Protein AF-A0A3C0Q853-F1 (afdb_monomer_lite)

pLDDT: mean 71.35, std 16.84, range [33.97, 94.81]

Structure (mmCIF, N/CA/C/O backbone):
data_AF-A0A3C0Q853-F1
#
_entry.id   AF-A0A3C0Q853-F1
#
loop_
_atom_site.group_PDB
_atom_site.id
_atom_site.type_symbol
_atom_site.label_atom_id
_atom_site.label_alt_id
_atom_site.label_comp_id
_atom_site.label_asym_id
_atom_site.label_entity_id
_atom_site.label_seq_id
_atom_site.pdbx_PDB_ins_code
_atom_site.Cartn_x
_atom_site.Cartn_y
_atom_site.Cartn_z
_atom_site.occupancy
_atom_site.B_iso_or_equiv
_atom_site.auth_seq_id
_atom_site.auth_comp_id
_atom_site.auth_asym_id
_atom_site.auth_atom_id
_atom_site.pdbx_PDB_model_num
ATOM 1 N N . MET A 1 1 ? 26.475 40.710 -36.637 1.00 63.34 1 MET A N 1
ATOM 2 C CA . MET A 1 1 ? 25.002 40.549 -36.582 1.00 63.34 1 MET A CA 1
ATOM 3 C C . MET A 1 1 ? 24.581 39.091 -36.397 1.00 63.34 1 MET A C 1
ATOM 5 O O . MET A 1 1 ? 23.813 38.829 -35.485 1.00 63.34 1 MET A O 1
ATOM 9 N N . ASN A 1 2 ? 25.146 38.127 -37.132 1.00 76.19 2 ASN A N 1
ATOM 10 C CA . ASN A 1 2 ? 24.747 36.710 -37.023 1.00 76.19 2 ASN A CA 1
ATOM 11 C C . ASN A 1 2 ? 25.022 36.077 -35.643 1.00 76.19 2 ASN A C 1
ATOM 13 O O . ASN A 1 2 ? 24.197 35.318 -35.150 1.00 76.19 2 ASN A O 1
ATOM 17 N N . ALA A 1 3 ? 26.121 36.442 -34.973 1.00 81.69 3 ALA A N 1
ATOM 18 C CA . ALA A 1 3 ? 26.445 35.916 -33.640 1.00 81.69 3 ALA A CA 1
ATOM 19 C C . ALA A 1 3 ? 25.424 36.320 -32.553 1.00 81.69 3 ALA A C 1
ATOM 21 O O . ALA A 1 3 ? 25.145 35.536 -31.651 1.00 81.69 3 ALA A O 1
ATOM 22 N N . LEU A 1 4 ? 24.824 37.512 -32.669 1.00 88.69 4 LEU A N 1
ATOM 23 C CA . LEU A 1 4 ? 23.780 37.975 -31.746 1.00 88.69 4 LEU A CA 1
ATOM 24 C C . LEU A 1 4 ? 22.466 37.217 -31.962 1.00 88.69 4 LEU A C 1
ATOM 26 O O . LEU A 1 4 ? 21.804 36.853 -30.996 1.00 88.69 4 LEU A O 1
ATOM 30 N N . ILE A 1 5 ? 22.124 36.918 -33.218 1.00 91.31 5 ILE A N 1
ATOM 31 C CA . ILE A 1 5 ? 20.931 36.131 -33.558 1.00 91.31 5 ILE A CA 1
ATOM 32 C C . ILE A 1 5 ? 21.074 34.700 -33.024 1.00 91.31 5 ILE A C 1
ATOM 34 O O . ILE A 1 5 ? 20.148 34.178 -32.409 1.00 91.31 5 ILE A O 1
ATOM 38 N N . VAL A 1 6 ? 22.252 34.088 -33.178 1.00 92.44 6 VAL A N 1
ATOM 39 C CA . VAL A 1 6 ? 22.523 32.737 -32.662 1.00 92.44 6 VAL A CA 1
ATOM 40 C C . VAL A 1 6 ? 22.438 32.695 -31.131 1.00 92.44 6 VAL A C 1
ATOM 42 O O . VAL A 1 6 ? 21.819 31.785 -30.585 1.00 92.44 6 VAL A O 1
ATOM 45 N N . LEU A 1 7 ? 22.974 33.701 -30.431 1.00 93.44 7 LEU A N 1
ATOM 46 C CA . LEU A 1 7 ? 22.864 33.799 -28.969 1.00 93.44 7 LEU A CA 1
ATOM 47 C C . LEU A 1 7 ? 21.412 33.930 -28.490 1.00 93.44 7 LEU A C 1
ATOM 49 O O . LEU A 1 7 ? 21.028 33.272 -27.523 1.00 93.44 7 LEU A O 1
ATOM 53 N N . LEU A 1 8 ? 20.591 34.729 -29.179 1.00 94.12 8 LEU A N 1
ATOM 54 C CA . LEU A 1 8 ? 19.173 34.880 -28.844 1.00 94.12 8 LEU A CA 1
ATOM 55 C C . LEU A 1 8 ? 18.393 33.576 -29.050 1.00 94.12 8 LEU A C 1
ATOM 57 O O . LEU A 1 8 ? 17.595 33.204 -28.191 1.00 94.12 8 LEU A O 1
ATOM 61 N N . VAL A 1 9 ? 18.663 32.843 -30.133 1.00 94.00 9 VAL A N 1
ATOM 62 C CA . VAL A 1 9 ? 18.030 31.538 -30.388 1.00 94.00 9 VAL A CA 1
ATOM 63 C C . VAL A 1 9 ? 18.407 30.524 -29.306 1.00 94.00 9 VAL A C 1
ATOM 65 O O . VAL A 1 9 ? 17.534 29.828 -28.787 1.00 94.00 9 VAL A O 1
ATOM 68 N N . ILE A 1 10 ? 19.680 30.474 -28.902 1.00 94.31 10 ILE A N 1
ATOM 69 C CA . ILE A 1 10 ? 20.140 29.576 -27.832 1.00 94.31 10 ILE A CA 1
ATOM 70 C C . ILE A 1 10 ? 19.455 29.917 -26.502 1.00 94.31 10 ILE A C 1
ATOM 72 O O . ILE A 1 10 ? 18.988 29.012 -25.812 1.00 94.31 10 ILE A O 1
ATOM 76 N N . LEU A 1 11 ? 19.330 31.201 -26.155 1.00 94.81 11 LEU A N 1
ATOM 77 C CA . LEU A 1 11 ? 18.659 31.621 -24.920 1.00 94.81 11 LEU A CA 1
ATOM 78 C C . LEU A 1 11 ? 17.176 31.231 -24.894 1.00 94.81 11 LEU A C 1
ATOM 80 O O . LEU A 1 11 ? 16.696 30.752 -23.866 1.00 94.81 11 LEU A O 1
ATOM 84 N N . VAL A 1 12 ? 16.465 31.368 -26.016 1.00 94.50 12 VAL A N 1
ATOM 85 C CA . VAL A 1 12 ? 15.056 30.949 -26.126 1.00 94.50 12 VAL A CA 1
ATOM 86 C C . VAL A 1 12 ? 14.919 29.433 -25.976 1.00 94.50 12 VAL A C 1
ATOM 88 O O . VAL A 1 12 ? 14.039 28.967 -25.250 1.00 94.50 12 VAL A O 1
ATOM 91 N N . LEU A 1 13 ? 15.812 28.654 -26.594 1.00 93.56 13 LEU A N 1
ATOM 92 C CA . LEU A 1 13 ? 15.807 27.194 -26.469 1.00 93.56 13 LEU A CA 1
ATOM 93 C C . LEU A 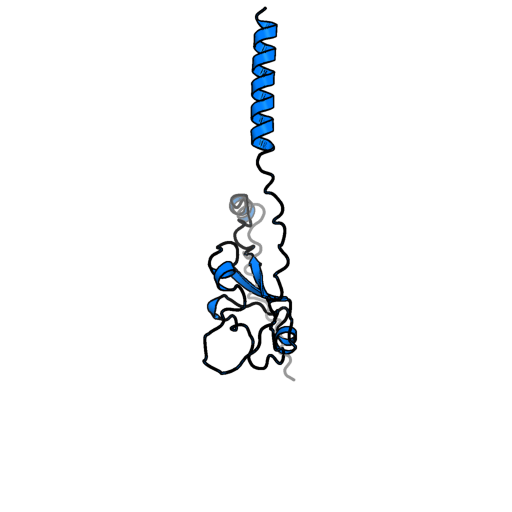1 13 ? 16.092 26.742 -25.032 1.00 93.56 13 LEU A C 1
ATOM 95 O O . LEU A 1 13 ? 15.379 25.888 -24.504 1.00 93.56 13 LEU A O 1
ATOM 99 N N . VAL A 1 14 ? 17.080 27.344 -24.366 1.00 93.56 14 VAL A N 1
ATOM 100 C CA . VAL A 1 14 ? 17.416 27.025 -22.970 1.00 93.56 14 VAL A CA 1
ATOM 101 C C . VAL A 1 14 ? 16.270 27.405 -22.029 1.00 93.56 14 VAL A C 1
ATOM 103 O O . VAL A 1 14 ? 15.912 26.610 -21.159 1.00 93.56 14 VAL A O 1
ATOM 106 N N . ALA A 1 15 ? 15.642 28.567 -22.224 1.00 90.44 15 ALA A N 1
ATOM 107 C CA . ALA A 1 15 ? 14.479 28.983 -21.442 1.00 90.44 15 ALA A CA 1
ATOM 108 C C . ALA A 1 15 ? 13.281 28.037 -21.639 1.00 90.44 15 ALA A C 1
ATOM 110 O O . ALA A 1 15 ? 12.639 27.653 -20.661 1.00 90.44 15 ALA A O 1
ATOM 111 N N . GLY A 1 16 ? 13.018 27.602 -22.877 1.00 89.44 16 GLY A N 1
ATOM 112 C CA . GLY A 1 16 ? 11.964 26.635 -23.192 1.00 89.44 16 GLY A CA 1
ATOM 113 C C . GLY A 1 16 ? 12.195 25.275 -22.530 1.00 89.44 16 GLY A C 1
ATOM 114 O O . GLY A 1 16 ? 11.300 24.744 -21.871 1.00 89.44 16 GLY A O 1
ATOM 115 N N . VAL A 1 17 ? 13.418 24.739 -22.619 1.00 89.12 17 VAL A N 1
ATOM 116 C CA . VAL A 1 17 ? 13.799 23.479 -21.955 1.00 89.12 17 VAL A CA 1
ATOM 117 C C . VAL A 1 17 ? 13.660 23.601 -20.437 1.00 89.12 17 VAL A C 1
ATOM 119 O O . VAL A 1 17 ? 13.108 22.714 -19.786 1.00 89.12 17 VAL A O 1
ATOM 122 N N . PHE A 1 18 ? 14.097 24.719 -19.860 1.00 86.94 18 PHE A N 1
ATOM 123 C CA . PHE A 1 18 ? 13.995 24.955 -18.424 1.00 86.94 18 PHE A CA 1
ATOM 124 C C . PHE A 1 18 ? 12.539 25.061 -17.944 1.00 86.94 18 PHE A C 1
ATOM 126 O O . PHE A 1 18 ? 12.208 24.564 -16.865 1.00 86.94 18 PHE A O 1
ATOM 133 N N . TRP A 1 19 ? 11.650 25.640 -18.755 1.00 84.25 19 TRP A N 1
ATOM 134 C CA . TRP A 1 19 ? 10.220 25.725 -18.456 1.00 84.25 19 TRP A CA 1
ATOM 135 C C . TRP A 1 19 ? 9.541 24.347 -18.493 1.00 84.25 19 TRP A C 1
ATOM 137 O O . TRP A 1 19 ? 8.802 23.998 -17.571 1.00 84.25 19 TRP A O 1
ATOM 147 N N . VAL A 1 20 ? 9.879 23.506 -19.478 1.00 81.69 20 VAL A N 1
ATOM 148 C CA . VAL A 1 20 ? 9.386 22.117 -19.574 1.00 81.69 20 VAL A CA 1
ATOM 149 C C . VAL A 1 20 ? 9.877 21.257 -18.405 1.00 81.69 20 VAL A C 1
ATOM 151 O O . VAL A 1 20 ? 9.120 20.448 -17.866 1.00 81.69 20 VAL A O 1
ATOM 154 N N . LEU A 1 21 ? 11.124 21.451 -17.964 1.00 77.94 21 LEU A N 1
ATOM 155 C CA . LEU A 1 21 ? 11.680 20.728 -16.817 1.00 77.94 21 LEU A CA 1
ATOM 156 C C . LEU A 1 21 ? 11.094 21.201 -15.477 1.00 77.94 21 LEU A C 1
ATOM 158 O O . LEU A 1 21 ? 10.943 20.391 -14.561 1.00 77.94 21 LEU A O 1
ATOM 162 N N . ARG A 1 22 ? 10.715 22.480 -15.350 1.00 71.38 22 ARG A N 1
ATOM 163 C CA . ARG A 1 22 ? 10.077 23.021 -14.136 1.00 71.38 22 ARG A CA 1
ATOM 164 C C . ARG A 1 22 ? 8.571 22.759 -14.044 1.00 71.38 22 ARG A C 1
ATOM 166 O O . ARG A 1 22 ? 8.048 22.725 -12.933 1.00 71.38 22 ARG A O 1
ATOM 173 N N . GLY A 1 23 ? 7.883 22.503 -15.158 1.00 51.62 23 GLY A N 1
ATOM 174 C CA . GLY A 1 23 ? 6.428 22.289 -15.223 1.00 51.62 23 GLY A CA 1
ATOM 175 C C . GLY A 1 23 ? 5.877 21.023 -14.543 1.00 51.62 23 GLY A C 1
ATOM 176 O O . GLY A 1 23 ? 4.692 20.738 -14.675 1.00 51.62 23 GLY A O 1
ATOM 177 N N . LYS A 1 24 ? 6.693 20.254 -13.808 1.00 53.34 24 LYS A N 1
ATOM 178 C CA . LYS A 1 24 ? 6.274 19.024 -13.103 1.00 53.34 24 LYS A CA 1
ATOM 179 C C . LYS A 1 24 ? 6.157 19.177 -11.583 1.00 53.34 24 LYS A C 1
ATOM 181 O O . LYS A 1 24 ? 6.218 18.187 -10.859 1.00 53.34 24 LYS A O 1
ATOM 186 N N . GLN A 1 25 ? 5.983 20.395 -11.077 1.00 54.44 25 GLN A N 1
ATOM 187 C CA . GLN A 1 25 ? 5.613 20.600 -9.676 1.00 54.44 25 GLN A CA 1
ATOM 188 C C . GLN A 1 25 ? 4.093 20.478 -9.540 1.00 54.44 25 GLN A C 1
ATOM 190 O O . GLN A 1 25 ? 3.354 21.446 -9.699 1.00 54.44 25 GLN A O 1
ATOM 195 N N . THR A 1 26 ? 3.615 19.260 -9.283 1.00 53.88 26 THR A N 1
ATOM 196 C CA . THR A 1 26 ? 2.230 19.034 -8.857 1.00 53.88 26 THR A CA 1
ATOM 197 C C . THR A 1 26 ? 1.980 19.804 -7.557 1.00 53.88 26 THR A C 1
ATOM 199 O O . THR A 1 26 ? 2.761 19.637 -6.614 1.00 53.88 26 THR A O 1
ATOM 202 N N . PRO A 1 27 ? 0.928 20.635 -7.468 1.00 54.50 27 PRO A N 1
ATOM 203 C CA . PRO A 1 27 ? 0.627 21.364 -6.244 1.00 54.50 27 PRO A CA 1
ATOM 204 C C . PRO A 1 27 ? 0.352 20.378 -5.096 1.00 54.50 27 PRO A C 1
ATOM 206 O O . PRO A 1 27 ? -0.315 19.362 -5.318 1.00 54.50 27 PRO A O 1
ATOM 209 N N . PRO A 1 28 ? 0.819 20.647 -3.864 1.00 49.47 28 PRO A N 1
ATOM 210 C CA . PRO A 1 28 ? 0.414 19.856 -2.713 1.00 49.47 28 PRO A CA 1
ATOM 211 C C . PRO A 1 28 ? -1.100 19.999 -2.536 1.00 49.47 28 PRO A C 1
ATOM 213 O O . PRO A 1 28 ? -1.625 21.105 -2.387 1.00 49.47 28 PRO A O 1
ATOM 216 N N . HIS A 1 29 ? -1.814 18.873 -2.583 1.00 49.78 29 HIS A N 1
ATOM 217 C CA . HIS A 1 29 ? -3.244 18.818 -2.312 1.00 49.78 29 HIS A CA 1
ATOM 218 C C . HIS A 1 29 ? -3.519 19.389 -0.915 1.00 49.78 29 HIS A C 1
ATOM 220 O O . HIS A 1 29 ? -3.236 18.773 0.110 1.00 49.78 29 HIS A O 1
ATOM 226 N N . ARG A 1 30 ? -4.079 20.601 -0.883 1.00 47.91 30 ARG A N 1
ATOM 227 C CA . ARG A 1 30 ? -4.567 21.268 0.323 1.00 47.91 30 ARG A CA 1
ATOM 228 C C . ARG A 1 30 ? -5.748 20.459 0.858 1.00 47.91 30 ARG A C 1
ATOM 230 O O . ARG A 1 30 ? -6.852 20.541 0.319 1.00 47.91 30 ARG A O 1
ATOM 237 N N . HIS A 1 31 ? -5.510 19.653 1.891 1.00 43.47 31 HIS A N 1
ATOM 238 C CA . HIS A 1 31 ? -6.561 18.954 2.623 1.00 43.47 31 HIS A CA 1
ATOM 239 C C . HIS A 1 31 ? -7.576 19.984 3.138 1.00 43.47 31 HIS A C 1
ATOM 241 O O . HIS A 1 31 ? -7.260 20.821 3.982 1.00 43.47 31 HIS A O 1
ATOM 247 N N . LYS A 1 32 ? -8.797 19.957 2.592 1.00 42.00 32 LYS A N 1
ATOM 248 C CA . LYS A 1 32 ? -9.928 20.698 3.154 1.00 42.00 32 LYS A CA 1
ATOM 249 C C . LYS A 1 32 ? -10.330 19.996 4.457 1.00 42.00 32 LYS A C 1
ATOM 251 O O . LYS A 1 32 ? -10.599 18.795 4.398 1.00 42.00 32 LYS A O 1
ATOM 256 N N . PRO A 1 33 ? -10.395 20.681 5.611 1.00 46.28 33 PRO A N 1
ATOM 257 C CA . PRO A 1 33 ? -10.991 20.084 6.795 1.00 46.28 33 PRO A CA 1
ATOM 258 C C . PRO A 1 33 ? -12.476 19.831 6.513 1.00 46.28 33 PRO A C 1
ATOM 260 O O . PRO A 1 33 ? -13.215 20.739 6.122 1.00 46.28 33 PRO A O 1
ATOM 263 N N . ALA A 1 34 ? -12.889 18.572 6.654 1.00 49.16 34 ALA A N 1
ATOM 264 C CA . ALA A 1 34 ? -14.276 18.166 6.519 1.00 49.16 34 ALA A CA 1
ATOM 265 C C . ALA A 1 34 ? -15.112 18.878 7.590 1.00 49.16 34 ALA A C 1
ATOM 267 O O . ALA A 1 34 ? -14.878 18.757 8.793 1.00 49.16 34 ALA A O 1
ATOM 268 N N . ARG A 1 35 ? -16.073 19.664 7.111 1.00 42.66 35 ARG A N 1
ATOM 269 C CA . ARG A 1 35 ? -17.089 20.365 7.888 1.00 42.66 35 ARG A CA 1
ATOM 270 C C . ARG A 1 35 ? -17.884 19.340 8.703 1.00 42.66 35 ARG A C 1
ATOM 272 O O . ARG A 1 35 ? -18.560 18.496 8.124 1.00 42.66 35 ARG A O 1
ATOM 279 N N . ARG A 1 36 ? -17.806 19.426 10.035 1.00 45.62 36 ARG A N 1
ATOM 280 C CA . ARG A 1 36 ? -18.707 18.726 10.963 1.00 45.62 36 ARG A CA 1
ATOM 281 C C . ARG A 1 36 ? -20.138 19.198 10.701 1.00 45.62 36 ARG A C 1
ATOM 283 O O . ARG A 1 36 ? -20.482 20.327 11.035 1.00 45.62 36 ARG A O 1
ATOM 290 N N . THR A 1 37 ? 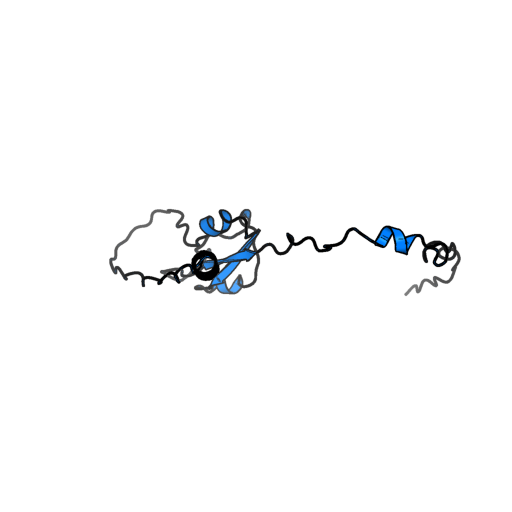-20.962 18.339 10.120 1.00 44.59 37 THR A N 1
ATOM 291 C CA . THR A 1 37 ? -22.419 18.433 10.221 1.00 44.59 37 THR A CA 1
ATOM 292 C C . THR A 1 37 ? -22.858 17.537 11.366 1.00 44.59 37 THR A C 1
ATOM 294 O O . THR A 1 37 ? -22.923 16.319 11.236 1.00 44.59 37 THR A O 1
ATOM 297 N N . THR A 1 38 ? -23.097 18.159 12.515 1.00 48.09 38 THR A N 1
ATOM 298 C CA . THR A 1 38 ? -23.904 17.601 13.598 1.00 48.09 38 THR A CA 1
ATOM 299 C C . THR A 1 38 ? -25.361 17.598 13.148 1.00 48.09 38 THR A C 1
ATOM 301 O O . THR A 1 38 ? -25.904 18.658 12.839 1.00 48.09 38 THR A O 1
ATOM 304 N N . GLY A 1 39 ? -25.978 16.424 13.105 1.00 36.28 39 GLY A N 1
ATOM 305 C CA . GLY A 1 39 ? -27.396 16.257 12.809 1.00 36.28 39 GLY A CA 1
ATOM 306 C C . GLY A 1 39 ? -27.802 14.815 13.067 1.00 36.28 39 GLY A C 1
ATOM 307 O O . GLY A 1 39 ? -27.511 13.941 12.258 1.00 36.28 39 GLY A O 1
ATOM 308 N N . ALA A 1 40 ? -28.389 14.586 14.237 1.00 43.81 40 ALA A N 1
ATOM 309 C CA . ALA A 1 40 ? -29.027 13.342 14.641 1.00 43.81 40 ALA A CA 1
ATOM 310 C C . ALA A 1 40 ? -30.194 12.983 13.705 1.00 43.81 40 ALA A C 1
ATOM 312 O O . ALA A 1 40 ? -30.869 13.889 13.230 1.00 43.81 40 ALA A O 1
ATOM 313 N N . THR A 1 41 ? -30.416 11.694 13.436 1.00 40.31 41 THR A N 1
ATOM 314 C CA . THR A 1 41 ? -31.443 10.842 14.079 1.00 40.31 41 THR A CA 1
ATOM 315 C C . THR A 1 41 ? -31.551 9.514 13.321 1.00 40.31 41 THR A C 1
ATOM 317 O O . THR A 1 41 ? -31.758 9.510 12.114 1.00 40.31 41 THR A O 1
ATOM 320 N N . ASP A 1 42 ? -31.393 8.428 14.075 1.00 42.56 42 ASP A N 1
ATOM 321 C CA . ASP A 1 42 ? -32.153 7.173 14.074 1.00 42.56 42 ASP A CA 1
ATOM 322 C C . ASP A 1 42 ? -32.370 6.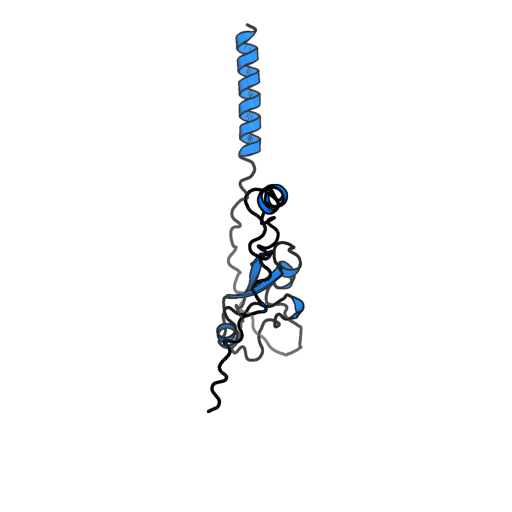296 12.825 1.00 42.56 42 ASP A C 1
ATOM 324 O O . ASP A 1 42 ? -32.715 6.712 11.724 1.00 42.56 42 ASP A O 1
ATOM 328 N N . THR A 1 43 ? -32.353 4.995 13.147 1.00 38.41 43 THR A N 1
ATOM 329 C CA . THR A 1 43 ? -32.882 3.816 12.437 1.00 38.41 43 THR A CA 1
ATOM 330 C C . THR A 1 43 ? -32.043 3.182 11.322 1.00 38.41 43 THR A C 1
ATOM 332 O O . THR A 1 43 ? -32.095 3.528 10.149 1.00 38.41 43 THR A O 1
ATOM 335 N N . ALA A 1 44 ? -31.308 2.156 11.763 1.00 49.09 44 ALA A N 1
ATOM 336 C CA . ALA A 1 44 ? -30.975 0.906 11.089 1.00 49.09 44 ALA A CA 1
ATOM 337 C C . ALA A 1 44 ? -31.597 0.664 9.699 1.00 49.09 44 ALA A C 1
ATOM 339 O O . ALA A 1 44 ? -32.778 0.351 9.572 1.00 49.09 44 ALA A O 1
ATOM 340 N N . ALA A 1 45 ? -30.733 0.626 8.689 1.00 33.97 45 ALA A N 1
ATOM 341 C CA . ALA A 1 45 ? -30.810 -0.337 7.599 1.00 33.97 45 ALA A CA 1
ATOM 342 C C . ALA A 1 45 ? -29.393 -0.546 7.058 1.00 33.97 45 ALA A C 1
ATOM 344 O O . ALA A 1 45 ? -28.690 0.407 6.724 1.00 33.97 45 ALA A O 1
ATOM 345 N N . ALA A 1 46 ? -28.967 -1.806 7.040 1.00 43.59 46 ALA A N 1
ATOM 346 C CA . ALA A 1 46 ? -27.677 -2.256 6.555 1.00 43.59 46 ALA A CA 1
ATOM 347 C C . ALA A 1 46 ? -27.408 -1.737 5.133 1.00 43.59 46 ALA A C 1
ATOM 349 O O . ALA A 1 46 ? -28.015 -2.183 4.163 1.00 43.59 46 ALA A O 1
ATOM 350 N N . ALA A 1 47 ? -26.462 -0.812 5.017 1.00 40.62 47 ALA A N 1
ATOM 351 C CA . ALA A 1 47 ? -25.771 -0.507 3.777 1.00 40.62 47 ALA A CA 1
ATOM 352 C C . ALA A 1 47 ? -24.280 -0.769 4.029 1.00 40.62 47 ALA A C 1
ATOM 354 O O . ALA A 1 47 ? -23.773 -0.311 5.059 1.00 40.62 47 ALA A O 1
ATOM 355 N N . PRO A 1 48 ? -23.568 -1.504 3.151 1.00 43.34 48 PRO A N 1
ATOM 356 C CA . PRO A 1 48 ? -22.150 -1.779 3.329 1.00 43.34 48 PRO A CA 1
ATOM 357 C C . PRO A 1 48 ? -21.397 -0.472 3.113 1.00 43.34 48 PRO A C 1
ATOM 359 O O . PRO A 1 48 ? -21.063 -0.078 1.993 1.00 43.34 48 PRO A O 1
ATOM 362 N N . ALA A 1 49 ? -21.200 0.265 4.196 1.00 48.22 49 ALA A N 1
ATOM 363 C CA . ALA A 1 49 ? -20.438 1.485 4.159 1.00 48.22 49 ALA A CA 1
ATOM 364 C C . ALA A 1 49 ? -18.994 1.078 3.872 1.00 48.22 49 ALA A C 1
ATOM 366 O O . ALA A 1 49 ? -18.293 0.611 4.763 1.00 48.22 49 ALA A O 1
ATOM 367 N N . LYS A 1 50 ? -18.567 1.234 2.612 1.00 52.97 50 LYS A N 1
ATOM 368 C CA . LYS A 1 50 ? -17.182 1.087 2.142 1.00 52.97 50 LYS A CA 1
ATOM 369 C C . LYS A 1 50 ? -16.278 2.162 2.769 1.00 52.97 50 LYS A C 1
ATOM 371 O O . LYS A 1 50 ? -15.652 2.979 2.090 1.00 52.97 50 LYS A O 1
ATOM 376 N N . LEU A 1 51 ? -16.243 2.213 4.093 1.00 55.03 51 LEU A N 1
ATOM 377 C CA . LEU A 1 51 ? -15.510 3.168 4.906 1.00 55.03 51 LEU A CA 1
ATOM 378 C C . LEU A 1 51 ? -14.113 2.607 5.141 1.00 55.03 51 LEU A C 1
ATOM 380 O O . LEU A 1 51 ? -13.779 2.129 6.213 1.00 55.03 51 LEU A O 1
ATOM 384 N N . GLY A 1 52 ? -13.295 2.641 4.095 1.00 61.94 52 GLY A N 1
ATOM 385 C CA . GLY A 1 52 ? -11.911 2.171 4.185 1.00 61.94 52 GLY A CA 1
ATOM 386 C C . GLY A 1 52 ? -11.034 2.535 2.997 1.00 61.94 52 GLY A C 1
ATOM 387 O O . GLY A 1 52 ? -9.821 2.364 3.064 1.00 61.94 52 GLY A O 1
ATOM 388 N N . GLY A 1 53 ? -11.623 3.053 1.912 1.00 72.06 53 GLY A N 1
ATOM 389 C CA . GLY A 1 53 ? -10.872 3.465 0.726 1.00 72.06 53 GLY A CA 1
ATOM 390 C C . GLY A 1 53 ? -10.199 2.311 -0.022 1.00 72.06 53 GLY A C 1
ATOM 391 O O . GLY A 1 53 ? -9.339 2.582 -0.856 1.00 72.06 53 GLY A O 1
ATOM 392 N N . LEU A 1 54 ? -10.591 1.061 0.254 1.00 82.31 54 LEU A N 1
ATOM 393 C CA . LEU A 1 54 ? -10.002 -0.139 -0.340 1.00 82.31 54 LEU A CA 1
ATOM 394 C C . LEU A 1 54 ? -10.134 -0.130 -1.870 1.00 82.31 54 LEU A C 1
ATOM 396 O O . LEU A 1 54 ? -9.127 -0.286 -2.552 1.00 82.31 54 LEU A O 1
ATOM 400 N N . ASP A 1 55 ? -11.305 0.256 -2.390 1.00 83.88 55 ASP A N 1
ATOM 401 C CA . ASP A 1 55 ? -11.552 0.451 -3.828 1.00 83.88 55 ASP A CA 1
ATOM 402 C C . ASP A 1 55 ? -10.498 1.357 -4.506 1.00 83.88 55 ASP A C 1
ATOM 404 O O . ASP A 1 55 ? -10.114 1.146 -5.653 1.00 83.88 55 ASP A O 1
ATOM 408 N N . LYS A 1 56 ? -10.012 2.407 -3.825 1.00 85.00 56 LYS A N 1
ATOM 409 C CA . LYS A 1 56 ? -9.015 3.325 -4.412 1.00 85.00 56 LYS A CA 1
ATOM 410 C C . LYS A 1 56 ? -7.631 2.690 -4.505 1.00 85.00 56 LYS A C 1
ATOM 412 O O . LYS A 1 56 ? -6.848 3.072 -5.371 1.00 85.00 56 LYS A O 1
ATOM 417 N N . LEU A 1 57 ? -7.319 1.794 -3.574 1.00 87.19 57 LEU A N 1
ATOM 418 C CA . LEU A 1 57 ? -6.043 1.090 -3.522 1.00 87.19 57 LEU A CA 1
ATOM 419 C C . LEU A 1 57 ? -6.032 -0.072 -4.515 1.00 87.19 57 LEU A C 1
ATOM 421 O O . LEU A 1 57 ? -5.031 -0.246 -5.199 1.00 87.19 57 LEU A O 1
ATOM 425 N N . GLU A 1 58 ? -7.151 -0.786 -4.639 1.00 87.62 58 GLU A N 1
ATOM 426 C CA . GLU A 1 58 ? -7.335 -1.896 -5.580 1.00 87.62 58 GLU A CA 1
ATOM 427 C C . GLU A 1 58 ? -7.215 -1.437 -7.039 1.00 87.62 58 GLU A C 1
ATOM 429 O O . GLU A 1 58 ? -6.506 -2.041 -7.838 1.00 87.62 58 GLU A O 1
ATOM 4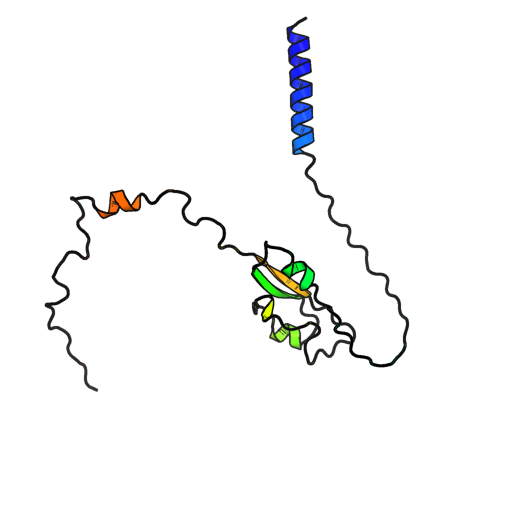34 N N . ASN A 1 59 ? -7.813 -0.290 -7.376 1.00 86.94 59 ASN A N 1
ATOM 435 C CA . ASN A 1 59 ? -7.728 0.281 -8.724 1.00 86.94 59 ASN A CA 1
ATOM 436 C C . ASN A 1 59 ? -6.324 0.795 -9.104 1.00 86.94 59 ASN A C 1
ATOM 438 O O . ASN A 1 59 ? -6.121 1.271 -10.223 1.00 86.94 59 ASN A O 1
ATOM 442 N N . ASN A 1 60 ? -5.348 0.756 -8.194 1.00 87.94 60 ASN A N 1
ATOM 443 C CA . ASN A 1 60 ? -3.999 1.244 -8.442 1.00 87.94 60 ASN A CA 1
ATOM 444 C C . ASN A 1 60 ? -3.002 0.084 -8.536 1.00 87.94 60 ASN A C 1
ATOM 446 O O . ASN A 1 60 ? -2.594 -0.493 -7.531 1.00 87.94 60 ASN A O 1
ATOM 450 N N . SER A 1 61 ? -2.504 -0.159 -9.750 1.00 83.31 61 SER A N 1
ATOM 451 C CA . SER A 1 61 ? -1.551 -1.231 -10.068 1.00 83.31 61 SER A CA 1
ATOM 452 C C . SER A 1 61 ? -0.187 -1.123 -9.370 1.00 83.31 61 SER A C 1
ATOM 454 O O . SER A 1 61 ? 0.661 -1.995 -9.540 1.00 83.31 61 SER A O 1
ATOM 456 N N . MET A 1 62 ? 0.084 -0.040 -8.635 1.00 86.75 62 MET A N 1
ATOM 457 C CA . MET A 1 62 ? 1.299 0.096 -7.827 1.00 86.75 62 MET A CA 1
ATOM 458 C C . MET A 1 62 ? 1.264 -0.782 -6.569 1.00 86.75 62 MET A C 1
ATOM 460 O O . MET A 1 62 ? 2.324 -1.104 -6.021 1.00 86.75 62 MET A O 1
ATOM 464 N N . PHE A 1 63 ? 0.072 -1.129 -6.084 1.00 91.19 63 PHE A N 1
ATOM 465 C CA . PHE A 1 63 ? -0.106 -1.859 -4.837 1.00 91.19 63 PHE A CA 1
ATOM 466 C C . PHE A 1 63 ? -0.511 -3.308 -5.116 1.00 91.19 63 PHE A C 1
ATOM 468 O O . PHE A 1 63 ? -1.360 -3.557 -5.962 1.00 91.19 63 PHE A O 1
ATOM 475 N N . TRP A 1 64 ? 0.097 -4.261 -4.406 1.00 89.94 64 TRP A N 1
ATOM 476 C CA . TRP A 1 64 ? -0.278 -5.682 -4.491 1.00 89.94 64 TRP A CA 1
ATOM 477 C C . TRP A 1 64 ? -1.220 -6.109 -3.360 1.00 89.94 64 TRP A C 1
ATOM 479 O O . TRP A 1 64 ? -1.867 -7.147 -3.447 1.00 89.94 64 TRP A O 1
ATOM 489 N N . GLY A 1 65 ? -1.276 -5.320 -2.290 1.00 91.69 65 GLY A N 1
ATOM 490 C CA . GLY A 1 65 ? -2.073 -5.613 -1.110 1.00 91.69 65 GLY A CA 1
ATOM 491 C C . GLY A 1 65 ? -2.209 -4.395 -0.210 1.00 91.69 65 GLY A C 1
ATOM 492 O O . GLY A 1 65 ? -1.798 -3.282 -0.561 1.00 91.69 65 GLY A O 1
ATOM 493 N N . VAL A 1 66 ? -2.778 -4.612 0.969 1.00 92.25 66 VAL A N 1
ATOM 494 C CA . VAL A 1 66 ? -3.091 -3.567 1.943 1.00 92.25 66 VAL A CA 1
ATOM 495 C C . VAL A 1 66 ? -2.689 -3.975 3.357 1.00 92.25 66 VAL A C 1
ATOM 497 O O . VAL A 1 66 ? -2.661 -5.149 3.716 1.00 92.25 66 VAL A O 1
ATOM 500 N N . GLU A 1 67 ? -2.395 -2.979 4.180 1.00 92.06 67 GLU A N 1
ATOM 501 C CA . GLU A 1 67 ? -2.249 -3.103 5.630 1.00 92.06 67 GLU A CA 1
ATOM 502 C C . GLU A 1 67 ? -3.111 -2.039 6.317 1.00 92.06 67 GLU A C 1
ATOM 504 O O . GLU A 1 67 ? -3.455 -1.018 5.714 1.00 92.06 67 GLU A O 1
ATOM 509 N N . ILE A 1 68 ? -3.457 -2.231 7.588 1.00 89.38 68 ILE A N 1
ATOM 510 C CA . ILE A 1 68 ? -4.099 -1.168 8.371 1.00 89.38 68 ILE A CA 1
ATOM 511 C C . ILE A 1 68 ? -3.030 -0.122 8.701 1.00 89.38 68 ILE A C 1
ATOM 513 O O . ILE A 1 68 ? -2.092 -0.398 9.444 1.00 89.38 68 ILE A O 1
ATOM 517 N N . GLY A 1 69 ? -3.156 1.076 8.127 1.00 84.88 69 GLY A N 1
ATOM 518 C CA . GLY A 1 69 ? -2.192 2.162 8.327 1.00 84.88 69 GLY A CA 1
ATOM 519 C C . GLY A 1 69 ? -2.528 3.038 9.529 1.00 84.88 69 GLY A C 1
ATOM 520 O O . GLY A 1 69 ? -1.637 3.469 10.257 1.00 84.88 69 GLY A O 1
ATOM 521 N N . GLN A 1 70 ? -3.818 3.288 9.745 1.00 84.06 70 GLN A N 1
ATOM 522 C CA . GLN A 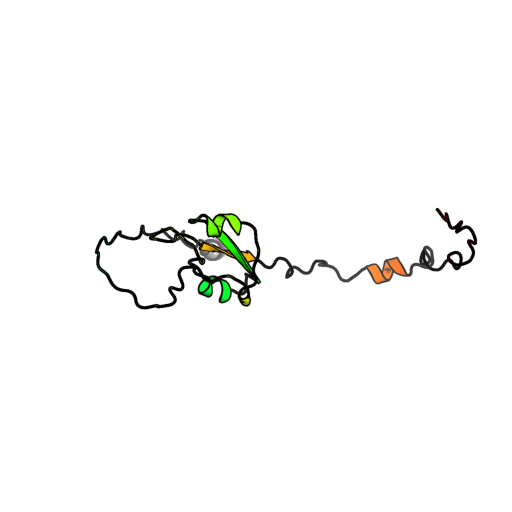1 70 ? -4.318 4.051 10.882 1.00 84.06 70 GLN A CA 1
ATOM 523 C C . GLN A 1 70 ? -5.366 3.212 11.607 1.00 84.06 70 GLN A C 1
ATOM 525 O O . GLN A 1 70 ? -6.430 2.946 11.053 1.00 84.06 70 GLN A O 1
ATOM 530 N N . ALA A 1 71 ? -5.062 2.798 12.838 1.00 83.00 71 ALA A N 1
ATOM 531 C CA . ALA A 1 71 ? -6.005 2.104 13.706 1.00 83.00 71 ALA A CA 1
ATOM 532 C C . ALA A 1 71 ? -6.732 3.120 14.597 1.00 83.00 71 ALA A C 1
ATOM 534 O O . ALA A 1 71 ? -6.122 3.756 15.454 1.00 83.00 71 ALA A O 1
ATOM 535 N N . GLY A 1 72 ? -8.034 3.284 14.368 1.00 79.75 72 GLY A N 1
ATOM 536 C CA . GLY A 1 72 ? -8.923 4.115 15.185 1.00 79.75 72 GLY A CA 1
ATOM 537 C C . GLY A 1 72 ? -9.692 3.339 16.258 1.00 79.75 72 GLY A C 1
ATOM 538 O O . GLY A 1 72 ? -10.254 3.957 17.155 1.00 79.75 72 GLY A O 1
ATOM 539 N N . CYS A 1 73 ? -9.717 2.005 16.177 1.00 82.38 73 CYS A N 1
ATOM 540 C CA . CYS A 1 73 ? -10.409 1.125 17.118 1.00 82.38 73 CYS A CA 1
ATOM 541 C C . CYS A 1 73 ? -9.487 0.012 17.637 1.00 82.38 73 CYS A C 1
ATOM 543 O O . CYS A 1 73 ? -8.486 -0.327 17.003 1.00 82.38 73 CYS A O 1
ATOM 545 N N . GLU A 1 74 ? -9.846 -0.573 18.780 1.00 84.25 74 GLU A N 1
ATOM 546 C CA . GLU A 1 74 ? -9.085 -1.649 19.433 1.00 84.25 74 GLU A CA 1
ATOM 547 C C . GLU A 1 74 ? -8.946 -2.888 18.533 1.00 84.25 74 GLU A C 1
ATOM 549 O O . GLU A 1 74 ? -7.850 -3.421 18.363 1.00 84.25 74 GLU A O 1
ATOM 554 N N . ALA A 1 75 ? -10.024 -3.271 17.840 1.00 84.12 75 ALA A N 1
ATOM 555 C CA . ALA A 1 75 ? -10.000 -4.364 16.868 1.00 84.12 75 ALA A CA 1
ATOM 556 C C . ALA A 1 75 ? -8.977 -4.123 15.740 1.00 84.12 75 ALA A C 1
ATOM 558 O O . ALA A 1 75 ? -8.265 -5.039 15.332 1.00 84.12 75 ALA A O 1
ATOM 559 N N . ALA A 1 76 ? -8.850 -2.881 15.260 1.00 85.50 76 ALA A N 1
ATOM 560 C CA . ALA A 1 76 ? -7.879 -2.536 14.225 1.00 85.50 76 ALA A CA 1
ATOM 561 C C . ALA A 1 76 ? -6.445 -2.503 14.763 1.00 85.50 76 ALA A C 1
ATOM 563 O O . ALA A 1 76 ? -5.520 -2.819 14.017 1.00 85.50 76 ALA A O 1
ATOM 564 N N . GLN A 1 77 ? -6.248 -2.167 16.044 1.00 85.75 77 GLN A N 1
ATOM 565 C CA . GLN A 1 77 ? -4.928 -2.217 16.678 1.00 85.75 77 GLN A CA 1
ATOM 566 C C . GLN A 1 77 ? -4.379 -3.643 16.727 1.00 85.75 77 GLN A C 1
ATOM 568 O O . GLN A 1 77 ? -3.210 -3.850 16.411 1.00 85.75 77 GLN A O 1
ATOM 573 N N . ALA A 1 78 ? -5.224 -4.632 17.033 1.00 87.00 78 ALA A N 1
ATOM 574 C CA . ALA A 1 78 ? -4.828 -6.043 17.041 1.00 87.00 78 ALA A CA 1
ATOM 575 C C . ALA A 1 78 ? -4.389 -6.564 15.656 1.00 87.00 78 ALA A C 1
ATOM 577 O O . ALA A 1 78 ? -3.663 -7.554 15.554 1.00 87.00 78 ALA A O 1
ATOM 578 N N . LEU A 1 79 ? -4.825 -5.898 14.586 1.00 86.12 79 LEU A N 1
ATOM 579 C CA . LEU A 1 79 ? -4.533 -6.255 13.200 1.00 86.12 79 LEU A CA 1
ATOM 580 C C . LEU A 1 79 ? -3.438 -5.379 12.565 1.00 86.12 79 LEU A C 1
ATOM 582 O O . LEU A 1 79 ? -3.121 -5.566 11.387 1.00 86.12 79 LEU A O 1
ATOM 586 N N . LEU A 1 80 ? -2.839 -4.447 13.316 1.00 87.56 80 LEU A N 1
ATOM 587 C CA . LEU A 1 80 ? -1.730 -3.624 12.829 1.00 87.56 80 LEU A CA 1
ATOM 588 C C . LEU A 1 80 ? -0.535 -4.486 12.405 1.00 87.56 80 LEU A C 1
ATOM 590 O O . LEU A 1 80 ? -0.183 -5.472 13.051 1.00 87.56 80 LEU A O 1
ATOM 594 N N . GLY A 1 81 ? 0.102 -4.098 11.299 1.00 85.00 81 GLY A N 1
ATOM 595 C CA . GLY A 1 81 ? 1.266 -4.794 10.741 1.00 85.00 81 GLY A CA 1
ATOM 596 C C . GLY A 1 81 ? 0.948 -6.101 10.007 1.00 85.00 81 GLY A C 1
ATOM 597 O O . GLY A 1 81 ? 1.847 -6.674 9.390 1.00 85.00 81 GLY A O 1
ATOM 598 N N . ARG A 1 82 ? -0.308 -6.571 10.021 1.00 89.44 82 ARG A N 1
ATOM 599 C CA . ARG A 1 82 ? -0.740 -7.667 9.148 1.00 89.44 82 ARG A CA 1
ATOM 600 C C . ARG A 1 82 ? -0.957 -7.156 7.730 1.00 89.44 82 ARG A C 1
ATOM 602 O O . ARG A 1 82 ? -1.511 -6.078 7.516 1.00 89.44 82 ARG A O 1
ATOM 609 N N . GLN A 1 83 ? -0.517 -7.967 6.778 1.00 91.69 83 GLN A N 1
ATOM 610 C CA . GLN A 1 83 ? -0.626 -7.700 5.353 1.00 91.69 83 GLN A CA 1
ATOM 611 C C . GLN A 1 83 ? -1.718 -8.593 4.783 1.00 91.69 83 GLN A C 1
ATOM 613 O O . GLN A 1 83 ? -1.740 -9.789 5.068 1.00 91.69 83 GLN A O 1
ATOM 618 N N . TYR A 1 84 ? -2.593 -8.002 3.984 1.00 90.25 84 TYR A N 1
ATOM 619 C CA . TYR A 1 84 ? -3.686 -8.690 3.320 1.00 90.25 84 TYR A CA 1
ATOM 620 C C . TYR A 1 84 ? -3.578 -8.472 1.819 1.00 90.25 84 TYR A C 1
ATOM 622 O O . TYR A 1 84 ? -3.169 -7.402 1.353 1.00 90.25 84 TYR A O 1
ATOM 630 N N . THR A 1 85 ? -3.969 -9.483 1.056 1.00 89.88 85 THR A N 1
ATOM 631 C CA . THR A 1 85 ? -4.336 -9.284 -0.347 1.00 89.88 85 THR A CA 1
ATOM 632 C C . THR A 1 85 ? -5.648 -8.494 -0.420 1.00 89.88 85 THR A C 1
ATOM 634 O O . THR A 1 85 ? -6.348 -8.356 0.585 1.00 89.88 85 THR A O 1
ATOM 637 N N . PHE A 1 86 ? -5.986 -7.933 -1.584 1.00 87.12 86 PHE A N 1
ATOM 638 C CA . PHE A 1 86 ? -7.247 -7.192 -1.732 1.00 87.12 86 PHE A CA 1
ATOM 639 C C . PHE A 1 86 ? -8.480 -8.072 -1.467 1.00 87.12 86 PHE A C 1
ATOM 641 O O . PHE A 1 86 ? -9.441 -7.584 -0.880 1.00 87.12 86 PHE A O 1
ATOM 648 N N . ASP A 1 87 ? -8.406 -9.364 -1.803 1.00 86.25 87 ASP A N 1
ATOM 649 C CA . ASP A 1 87 ? -9.497 -10.330 -1.616 1.00 86.25 87 ASP A CA 1
ATOM 650 C C . ASP A 1 87 ? -9.660 -10.787 -0.155 1.00 86.25 87 ASP A C 1
ATOM 652 O O . ASP A 1 87 ? -10.766 -11.075 0.296 1.00 86.25 87 ASP A O 1
ATOM 656 N N . GLU A 1 88 ? -8.562 -10.856 0.603 1.00 86.94 88 GLU A N 1
ATOM 657 C CA . GLU A 1 88 ? -8.554 -11.317 2.002 1.00 86.94 88 GLU A CA 1
ATOM 658 C C . GLU A 1 88 ? -8.701 -10.174 3.014 1.00 86.94 88 GLU A C 1
ATOM 660 O O . GLU A 1 88 ? -8.778 -10.406 4.224 1.00 86.94 88 GLU A O 1
ATOM 665 N N . ALA A 1 89 ? -8.683 -8.927 2.546 1.00 87.12 89 ALA A N 1
ATOM 666 C CA . ALA A 1 89 ? -8.749 -7.770 3.414 1.00 87.12 89 ALA A CA 1
ATOM 667 C C . ALA A 1 89 ? -10.128 -7.675 4.096 1.00 87.12 89 ALA A C 1
ATOM 669 O O . ALA A 1 89 ? -11.164 -7.716 3.425 1.00 87.12 89 ALA A O 1
ATOM 670 N N . PRO A 1 90 ? -10.174 -7.508 5.431 1.00 84.00 90 PRO A N 1
ATOM 671 C CA . PRO A 1 90 ? -11.438 -7.402 6.140 1.00 84.00 90 PRO A CA 1
ATOM 672 C C . PRO A 1 90 ? -12.163 -6.113 5.748 1.00 84.00 90 PRO A C 1
ATOM 674 O O . PRO A 1 90 ? -11.544 -5.073 5.514 1.00 84.00 90 PRO A O 1
ATOM 677 N N . GLN A 1 91 ? -13.491 -6.150 5.716 1.00 82.50 91 GLN A N 1
ATOM 678 C CA . GLN A 1 91 ? -14.259 -4.934 5.480 1.00 82.50 91 GLN A CA 1
ATOM 679 C C . GLN A 1 91 ? -14.147 -4.015 6.701 1.00 82.50 91 GLN A C 1
ATOM 681 O O . GLN A 1 91 ? -14.208 -4.455 7.848 1.00 82.50 91 GLN A O 1
ATOM 686 N N . LEU A 1 92 ? -13.933 -2.725 6.443 1.00 79.75 92 LEU A N 1
ATOM 687 C CA . LEU A 1 92 ? -13.994 -1.691 7.469 1.00 79.75 92 LEU A CA 1
ATOM 688 C C . LEU A 1 92 ? -15.393 -1.066 7.452 1.00 79.75 92 LEU A C 1
ATOM 690 O O . LEU A 1 92 ? -15.877 -0.742 6.363 1.00 79.75 92 LEU A O 1
ATOM 694 N N . PRO A 1 93 ? -16.017 -0.828 8.620 1.00 82.19 93 PRO A N 1
ATOM 695 C CA . PRO A 1 93 ? -15.520 -1.057 9.985 1.00 82.19 93 PRO A CA 1
ATOM 696 C C . PRO A 1 93 ? -15.444 -2.544 10.382 1.00 82.19 93 PRO A C 1
ATOM 698 O O . PRO A 1 93 ? -16.292 -3.332 9.990 1.00 82.19 93 PRO A O 1
ATOM 701 N N . LEU A 1 94 ? -14.431 -2.906 11.182 1.00 80.75 94 LEU A N 1
ATOM 702 C CA . LEU A 1 94 ? -14.250 -4.279 11.673 1.00 80.75 94 LEU A CA 1
ATOM 703 C C . LEU A 1 94 ? -15.384 -4.693 12.617 1.00 80.75 94 LEU A C 1
ATOM 705 O O . LEU A 1 94 ? -15.875 -3.875 13.402 1.00 80.75 94 LEU A O 1
ATOM 709 N N . GLU A 1 95 ? -15.704 -5.986 12.603 1.00 78.62 95 GLU A N 1
ATOM 710 C CA . GLU A 1 95 ? -16.585 -6.618 13.585 1.00 78.62 95 GLU A CA 1
ATOM 711 C C . GLU A 1 95 ? -16.079 -6.324 15.008 1.00 78.62 95 GLU A C 1
ATOM 713 O O . GLU A 1 95 ? -14.918 -6.576 15.337 1.00 78.62 95 GLU A O 1
ATOM 718 N N . GLY A 1 96 ? -16.931 -5.733 15.850 1.00 75.06 96 GLY A N 1
ATOM 719 C CA . GLY A 1 96 ? -16.563 -5.324 17.212 1.00 75.06 96 GLY A CA 1
ATOM 720 C C . GLY A 1 96 ? -15.939 -3.927 17.340 1.00 75.06 96 GLY A C 1
ATOM 721 O O . GLY A 1 96 ? -15.433 -3.573 18.404 1.00 75.06 96 GLY A O 1
ATOM 722 N N . CYS A 1 97 ? -15.979 -3.094 16.297 1.00 79.62 97 CYS A N 1
ATOM 723 C CA . CYS A 1 97 ? -15.594 -1.688 16.415 1.00 79.62 97 CYS A CA 1
ATOM 724 C C . CYS A 1 97 ? -16.567 -0.923 17.337 1.00 79.62 97 CYS A C 1
ATOM 726 O O . CYS A 1 97 ? -17.690 -0.617 16.950 1.00 79.62 97 CYS A O 1
ATOM 728 N N . SER A 1 98 ? -16.113 -0.553 18.540 1.00 71.31 98 SER A N 1
ATOM 729 C CA . SER A 1 98 ? -16.900 0.212 19.526 1.00 71.31 98 SER A CA 1
ATOM 730 C C . SER A 1 98 ? -17.023 1.710 19.211 1.00 71.31 98 SER A C 1
ATOM 732 O O . SER A 1 98 ? -17.768 2.436 19.870 1.00 71.31 98 SER A O 1
ATOM 734 N N . SER A 1 99 ? -16.288 2.209 18.215 1.00 72.75 99 SER A N 1
ATOM 735 C CA . SER A 1 99 ? -16.270 3.630 17.863 1.00 72.75 99 SER A CA 1
ATOM 736 C C . SER A 1 99 ? -17.478 4.020 17.010 1.00 72.75 99 SER A C 1
ATOM 738 O O . SER A 1 99 ? -17.649 3.508 15.907 1.00 72.75 99 SER A O 1
ATOM 740 N N . ALA A 1 100 ? -18.249 5.011 17.471 1.00 74.75 100 ALA A N 1
ATOM 741 C CA . ALA A 1 100 ? -19.401 5.556 16.740 1.00 74.75 100 ALA A CA 1
ATOM 742 C C . ALA A 1 100 ? -19.038 6.131 15.354 1.00 74.75 100 ALA A C 1
ATOM 744 O O . ALA A 1 100 ? -19.859 6.133 14.442 1.00 74.75 100 ALA A O 1
ATOM 745 N N . MET A 1 101 ? -17.801 6.611 15.183 1.00 77.06 101 MET A N 1
ATOM 746 C CA . MET A 1 101 ? -17.246 7.006 13.888 1.00 77.06 101 MET A CA 1
ATOM 747 C C . MET A 1 101 ? -15.880 6.346 13.705 1.00 77.06 101 MET A C 1
ATOM 749 O O . MET A 1 101 ? -14.878 6.814 14.247 1.00 77.06 101 MET A O 1
ATOM 753 N N . CYS A 1 102 ? -15.836 5.244 12.957 1.00 78.94 102 CYS A N 1
ATOM 754 C CA . CYS A 1 102 ? -14.585 4.552 12.666 1.00 78.94 102 CYS A CA 1
ATOM 755 C C . CYS A 1 102 ? -13.686 5.419 11.767 1.00 78.94 102 CYS A C 1
ATOM 757 O O . CYS A 1 102 ? -14.091 5.840 10.684 1.00 78.94 102 CYS A O 1
ATOM 759 N N . THR A 1 103 ? -12.457 5.680 12.215 1.00 83.19 103 THR A N 1
ATOM 760 C CA . THR A 1 103 ? -11.435 6.446 11.476 1.00 83.19 103 THR A CA 1
ATOM 761 C C . THR A 1 103 ? -10.353 5.553 10.868 1.00 83.19 103 THR A C 1
ATOM 763 O O . THR A 1 103 ? -9.327 6.059 10.411 1.00 83.19 103 THR A O 1
ATOM 766 N N . CYS A 1 104 ? -10.561 4.232 10.867 1.00 84.94 104 CYS A N 1
ATOM 767 C CA . CYS A 1 104 ? -9.579 3.283 10.358 1.00 84.94 104 CYS A CA 1
ATOM 768 C C . CYS A 1 104 ? -9.363 3.451 8.851 1.00 84.94 104 CYS A C 1
ATOM 770 O O . CYS A 1 104 ? -10.311 3.669 8.097 1.00 84.94 104 CYS A O 1
ATOM 772 N N . GLN A 1 105 ? -8.109 3.332 8.414 1.00 86.12 105 GLN A N 1
ATOM 773 C CA . GLN A 1 105 ? -7.742 3.464 7.003 1.00 86.12 105 GLN A CA 1
ATOM 774 C C . GLN A 1 105 ? -6.750 2.388 6.583 1.00 86.12 105 GLN A C 1
ATOM 776 O O . GLN A 1 105 ? -5.792 2.084 7.305 1.00 86.12 105 GLN A O 1
ATOM 781 N N . PHE A 1 106 ? -6.954 1.871 5.372 1.00 88.88 106 PHE A N 1
ATOM 782 C CA . PHE A 1 106 ? -5.978 1.025 4.706 1.00 88.88 106 PHE A CA 1
ATOM 783 C C . PHE A 1 106 ? -4.838 1.850 4.118 1.00 88.88 106 PHE A C 1
ATOM 785 O O . PHE A 1 106 ? -5.018 2.958 3.610 1.00 88.88 106 PHE A O 1
ATOM 792 N N . LYS A 1 107 ? -3.649 1.263 4.150 1.00 90.25 107 LYS A N 1
ATOM 793 C CA . LYS A 1 107 ? -2.443 1.738 3.492 1.00 90.25 107 LYS A CA 1
ATOM 794 C C . LYS A 1 107 ? -2.025 0.691 2.464 1.00 90.25 107 LYS A C 1
ATOM 796 O O . LYS A 1 107 ? -1.896 -0.484 2.787 1.00 90.25 107 LYS A O 1
ATOM 801 N N . GLY A 1 108 ? -1.827 1.121 1.220 1.00 91.19 108 GLY A N 1
ATOM 802 C CA . GLY A 1 108 ? -1.404 0.235 0.136 1.00 91.19 108 GLY A CA 1
ATOM 803 C C . GLY A 1 108 ? 0.050 -0.218 0.289 1.00 91.19 108 GLY A C 1
ATOM 804 O O . GLY A 1 108 ? 0.944 0.593 0.553 1.00 91.19 108 GLY A O 1
ATOM 805 N N . LEU A 1 109 ? 0.286 -1.509 0.071 1.00 90.69 109 LEU A N 1
ATOM 806 C CA . LEU A 1 109 ? 1.601 -2.141 0.052 1.00 90.69 109 LEU A CA 1
ATOM 807 C C . LEU A 1 109 ? 2.119 -2.187 -1.382 1.00 90.69 109 LEU A C 1
ATOM 809 O O . LEU A 1 109 ? 1.522 -2.815 -2.255 1.00 90.69 109 LEU A O 1
ATOM 813 N N . LYS A 1 110 ? 3.228 -1.489 -1.639 1.00 90.19 110 LYS A N 1
ATOM 814 C CA . LYS A 1 110 ? 3.817 -1.407 -2.981 1.00 90.19 110 LYS A CA 1
ATOM 815 C C . LYS A 1 110 ? 4.497 -2.713 -3.356 1.00 90.19 110 LYS A C 1
ATOM 817 O O . LYS A 1 110 ? 5.166 -3.324 -2.521 1.00 90.19 110 LYS A O 1
ATOM 822 N N . ASP A 1 111 ? 4.369 -3.115 -4.617 1.00 83.94 111 ASP A N 1
ATOM 823 C CA . ASP A 1 111 ? 5.141 -4.250 -5.113 1.00 83.94 111 ASP A CA 1
ATOM 824 C C . ASP A 1 111 ? 6.576 -3.815 -5.432 1.00 83.94 111 ASP A C 1
ATOM 826 O O . ASP A 1 111 ? 6.836 -2.976 -6.295 1.00 83.94 111 ASP A O 1
ATOM 830 N N . HIS A 1 112 ? 7.530 -4.399 -4.714 1.00 76.88 112 HIS A N 1
ATOM 831 C CA . HIS A 1 112 ? 8.956 -4.166 -4.923 1.00 76.88 112 HIS A CA 1
ATOM 832 C C . HIS A 1 112 ? 9.595 -5.195 -5.871 1.00 76.88 112 HIS A C 1
ATOM 834 O O . HIS A 1 112 ? 10.777 -5.072 -6.201 1.00 76.88 112 HIS A O 1
ATOM 840 N N . ARG A 1 113 ? 8.844 -6.206 -6.330 1.00 72.44 113 ARG A N 1
ATOM 841 C CA . ARG A 1 113 ? 9.348 -7.321 -7.149 1.00 72.44 113 ARG A CA 1
ATOM 842 C C . ARG A 1 113 ? 9.528 -6.967 -8.629 1.00 72.44 113 ARG A C 1
ATOM 844 O O . ARG A 1 113 ? 10.203 -7.706 -9.338 1.00 72.44 113 ARG A O 1
ATOM 851 N N . GLY A 1 114 ? 9.003 -5.828 -9.087 1.00 63.41 114 GLY A N 1
ATOM 852 C CA . GLY A 1 114 ? 9.071 -5.398 -10.492 1.00 63.41 114 GLY A CA 1
ATOM 853 C C . GLY A 1 114 ? 10.441 -4.901 -10.970 1.00 63.41 114 GLY A C 1
ATOM 854 O O . GLY A 1 114 ? 10.667 -4.768 -12.172 1.00 63.41 114 GLY A O 1
ATOM 855 N N . GLN A 1 115 ? 11.387 -4.629 -10.066 1.00 64.88 115 GLN A N 1
ATOM 856 C CA . GLN A 1 115 ? 12.741 -4.278 -10.488 1.00 64.88 115 GLN A CA 1
ATOM 857 C C . GLN A 1 115 ? 13.489 -5.551 -10.870 1.00 64.88 115 GLN A C 1
ATOM 859 O O . GLN A 1 115 ? 13.731 -6.418 -10.029 1.00 64.88 115 GLN A O 1
ATOM 864 N N . HIS A 1 116 ? 13.884 -5.649 -12.142 1.00 65.38 116 HIS A N 1
ATOM 865 C CA . HIS A 1 116 ? 14.736 -6.726 -12.626 1.00 65.38 116 HIS A CA 1
ATOM 866 C C . HIS A 1 116 ? 15.997 -6.768 -11.751 1.00 65.38 116 HIS A C 1
ATOM 868 O O . HIS A 1 116 ? 16.877 -5.911 -11.859 1.00 65.38 116 HIS A O 1
ATOM 874 N N . ARG A 1 117 ? 16.077 -7.756 -10.845 1.00 67.31 117 ARG A N 1
ATOM 875 C CA . ARG A 1 117 ? 17.134 -7.840 -9.818 1.00 67.31 117 ARG A CA 1
ATOM 876 C C . ARG A 1 117 ? 18.540 -7.880 -10.429 1.00 67.31 117 ARG A C 1
ATOM 878 O O . ARG A 1 117 ? 19.522 -7.636 -9.737 1.00 67.31 117 ARG A O 1
ATOM 885 N N . ARG A 1 118 ? 18.647 -8.204 -11.722 1.00 68.62 118 ARG A N 1
ATOM 886 C CA . ARG A 1 118 ? 19.905 -8.331 -12.464 1.00 68.62 118 ARG A CA 1
ATOM 887 C C . ARG A 1 118 ? 19.870 -7.469 -13.725 1.00 68.62 118 ARG A C 1
ATOM 889 O O . ARG A 1 118 ? 19.352 -7.906 -14.738 1.00 68.62 118 ARG A O 1
ATOM 896 N N . LYS A 1 119 ? 20.410 -6.250 -13.704 1.00 64.62 119 LYS A N 1
ATOM 897 C CA . LYS A 1 119 ? 20.456 -5.380 -14.903 1.00 64.62 119 LYS A CA 1
ATOM 898 C C . LYS A 1 119 ? 21.466 -5.817 -15.978 1.00 64.62 119 LYS A C 1
ATOM 900 O O . LYS A 1 119 ? 21.576 -5.161 -17.004 1.00 64.62 119 LYS A O 1
ATOM 905 N N . GLN A 1 120 ? 22.189 -6.911 -15.768 1.00 61.91 120 GLN A N 1
ATOM 906 C CA . GLN A 1 120 ? 23.151 -7.451 -16.722 1.00 61.91 120 GLN A CA 1
ATOM 907 C C . GLN A 1 120 ? 22.794 -8.899 -17.033 1.00 61.91 120 GLN A C 1
ATOM 909 O O . GLN A 1 120 ? 22.525 -9.679 -16.113 1.00 61.91 120 GLN A O 1
ATOM 914 N N . GLY A 1 121 ? 22.795 -9.233 -18.328 1.00 60.53 121 GLY A N 1
ATOM 915 C CA . GLY A 1 121 ? 22.768 -10.612 -18.798 1.00 60.53 121 GLY A CA 1
ATOM 916 C C . GLY A 1 121 ? 23.794 -11.424 -18.017 1.00 60.53 121 GLY A C 1
ATOM 917 O O . GLY A 1 121 ? 24.897 -10.953 -17.746 1.00 60.53 121 GLY A O 1
ATOM 918 N N . GLU A 1 122 ? 23.386 -12.599 -17.557 1.00 59.12 122 GLU A N 1
ATOM 919 C CA . GLU A 1 122 ? 24.210 -13.497 -16.761 1.00 59.12 122 GLU A CA 1
ATOM 920 C C . GLU A 1 122 ? 25.579 -13.753 -17.424 1.00 59.12 122 GLU A C 1
ATOM 922 O O . GLU A 1 122 ? 25.748 -14.715 -18.163 1.00 59.12 122 GLU A O 1
ATOM 927 N N . GLN A 1 123 ? 26.615 -13.011 -17.015 1.00 56.22 123 GLN A N 1
ATOM 928 C CA . GLN A 1 123 ? 28.032 -13.401 -17.170 1.00 56.22 123 GLN A CA 1
ATOM 929 C C . GLN A 1 123 ? 28.368 -14.707 -16.416 1.00 56.22 123 GLN A C 1
ATOM 931 O O . GLN A 1 123 ? 29.508 -15.158 -16.360 1.00 56.22 123 GLN A O 1
ATOM 936 N N . ARG A 1 124 ? 27.367 -15.354 -15.807 1.00 56.78 124 ARG A N 1
ATOM 937 C CA . ARG A 1 124 ? 27.508 -16.648 -15.140 1.00 56.78 124 ARG A CA 1
ATOM 938 C C . ARG A 1 124 ? 27.699 -17.803 -16.115 1.00 56.78 124 ARG A C 1
ATOM 940 O O . ARG A 1 124 ? 28.101 -18.864 -15.653 1.00 56.78 124 ARG A O 1
ATOM 947 N N . GLN A 1 125 ? 27.419 -17.628 -17.408 1.00 55.50 125 GLN A N 1
ATOM 948 C CA . GLN A 1 125 ? 27.745 -18.665 -18.388 1.00 55.50 125 GLN A CA 1
ATOM 949 C C . GLN A 1 125 ? 29.258 -18.754 -18.626 1.00 55.50 125 GLN A C 1
ATOM 951 O O . GLN A 1 125 ? 29.786 -19.858 -18.675 1.00 55.50 125 GLN A O 1
ATOM 956 N N . GLU A 1 126 ? 29.966 -17.621 -18.654 1.00 57.78 126 GLU A N 1
ATOM 957 C CA . GLU A 1 126 ? 31.418 -17.588 -18.884 1.00 57.78 126 GLU A CA 1
ATOM 958 C C . GLU A 1 126 ? 32.213 -18.101 -17.676 1.00 57.78 126 GLU A C 1
ATOM 960 O O . GLU A 1 126 ? 33.100 -18.934 -17.818 1.00 57.78 126 GLU A O 1
ATOM 965 N N . VAL A 1 127 ? 31.850 -17.687 -16.456 1.00 59.31 127 VAL A N 1
ATOM 966 C CA . VAL A 1 127 ? 32.620 -18.051 -15.248 1.00 59.31 127 VAL A CA 1
ATOM 967 C C . VAL A 1 127 ? 32.385 -19.505 -14.805 1.00 59.31 127 VAL A C 1
ATOM 969 O O . VAL A 1 127 ? 33.207 -20.083 -14.095 1.00 59.31 127 VAL A O 1
ATOM 972 N N . ARG A 1 128 ? 31.254 -2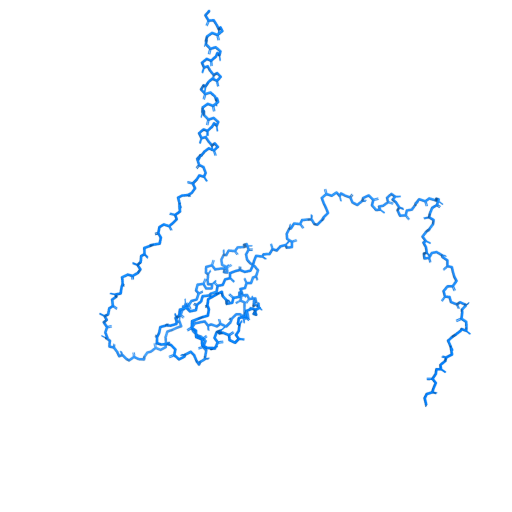0.123 -15.177 1.00 59.19 128 ARG A N 1
ATOM 973 C CA . ARG A 1 128 ? 30.869 -21.450 -14.655 1.00 59.19 128 ARG A CA 1
ATOM 974 C C . ARG A 1 128 ? 31.571 -22.618 -15.355 1.00 59.19 128 ARG A C 1
ATOM 976 O O . ARG A 1 128 ? 31.646 -23.692 -14.760 1.00 59.19 128 ARG A O 1
ATOM 983 N N . PHE A 1 129 ? 32.077 -22.419 -16.569 1.00 57.88 129 PHE A N 1
ATOM 984 C CA . PHE A 1 129 ? 32.675 -23.478 -17.390 1.00 57.88 129 PHE A CA 1
ATOM 985 C C . PHE A 1 129 ? 34.115 -23.169 -17.802 1.00 57.88 129 PHE A C 1
ATOM 987 O O . PHE A 1 129 ? 34.574 -23.600 -18.856 1.00 57.88 129 PHE A O 1
ATOM 994 N N . ASP A 1 130 ? 34.841 -22.430 -16.970 1.00 63.97 130 ASP A N 1
ATOM 995 C CA . ASP A 1 130 ? 36.250 -22.179 -17.221 1.00 63.97 130 ASP A CA 1
ATOM 996 C C . ASP A 1 130 ? 37.046 -23.473 -16.963 1.00 63.97 130 ASP A C 1
ATOM 998 O O . ASP A 1 130 ? 37.008 -24.023 -15.859 1.00 63.97 130 ASP A O 1
ATOM 1002 N N . ASN A 1 131 ? 37.777 -23.983 -17.963 1.00 63.25 131 ASN A N 1
ATOM 1003 C CA . ASN A 1 131 ? 38.516 -25.259 -17.869 1.00 63.25 131 ASN A CA 1
ATOM 1004 C C . ASN A 1 131 ? 39.529 -25.288 -16.706 1.00 63.25 131 ASN A C 1
ATOM 1006 O O . ASN A 1 131 ? 39.926 -26.358 -16.246 1.00 63.25 131 ASN A O 1
ATOM 1010 N N . LYS A 1 132 ? 39.941 -24.112 -16.212 1.00 67.94 132 LYS A N 1
ATOM 1011 C CA . LYS A 1 132 ? 40.844 -23.957 -15.062 1.00 67.94 132 LYS A CA 1
ATOM 1012 C C . LYS A 1 132 ? 40.155 -24.162 -13.706 1.00 67.94 132 LYS A C 1
ATOM 1014 O O . LYS A 1 132 ? 40.837 -24.457 -12.732 1.00 67.94 132 LYS A O 1
ATOM 1019 N N . ASN A 1 133 ? 38.830 -24.019 -13.635 1.00 64.56 133 ASN A N 1
ATOM 1020 C CA . ASN A 1 133 ? 38.028 -24.165 -12.419 1.00 64.56 133 ASN A CA 1
ATOM 1021 C C . ASN A 1 133 ? 36.852 -25.126 -12.675 1.00 64.56 133 ASN A C 1
ATOM 1023 O O . ASN A 1 133 ? 35.709 -24.681 -12.805 1.00 64.56 133 ASN A O 1
ATOM 1027 N N . PRO A 1 134 ? 37.100 -26.450 -12.730 1.00 65.75 134 PRO A N 1
ATOM 1028 C CA . PRO A 1 134 ? 36.030 -27.428 -12.897 1.00 65.75 134 PRO A CA 1
ATOM 1029 C C . PRO A 1 134 ? 34.995 -27.309 -11.768 1.00 65.75 134 PRO A C 1
ATOM 1031 O O . PRO A 1 134 ? 35.333 -26.957 -10.633 1.00 65.75 134 PRO A O 1
ATOM 1034 N N . ASP A 1 135 ? 33.727 -27.630 -12.064 1.00 65.56 135 ASP A N 1
ATOM 1035 C CA . ASP A 1 135 ? 32.632 -27.573 -11.088 1.00 65.56 135 ASP A CA 1
ATOM 1036 C C . ASP A 1 135 ? 33.054 -28.289 -9.794 1.00 65.56 135 ASP A C 1
ATOM 1038 O O . ASP A 1 135 ? 33.418 -29.467 -9.816 1.00 65.56 135 ASP A O 1
ATOM 1042 N N . ARG A 1 136 ? 32.986 -27.607 -8.642 1.00 65.50 136 ARG A N 1
ATOM 1043 C CA . ARG A 1 136 ? 33.292 -28.202 -7.326 1.00 65.50 136 ARG A CA 1
ATOM 1044 C C . ARG A 1 136 ? 32.434 -29.441 -7.024 1.00 65.50 136 ARG A C 1
ATOM 1046 O O . ARG A 1 136 ? 32.784 -30.218 -6.138 1.00 65.50 136 ARG A O 1
ATOM 1053 N N . ARG A 1 137 ? 31.316 -29.635 -7.734 1.00 65.00 137 ARG A N 1
ATOM 1054 C CA . ARG A 1 137 ? 30.436 -30.815 -7.654 1.00 65.00 137 ARG A CA 1
ATOM 1055 C C . ARG A 1 137 ? 30.845 -31.980 -8.564 1.00 65.00 137 ARG A C 1
ATOM 1057 O O . ARG A 1 137 ? 30.278 -33.054 -8.410 1.00 65.00 137 ARG A O 1
ATOM 1064 N N . SER A 1 138 ? 31.823 -31.805 -9.455 1.00 64.44 138 SER A N 1
ATOM 1065 C CA . SER A 1 138 ? 32.348 -32.869 -10.333 1.00 64.44 138 SER A CA 1
ATOM 1066 C C . SER A 1 138 ? 33.117 -33.962 -9.584 1.00 64.44 138 SER A C 1
ATOM 1068 O O . SER A 1 138 ? 33.315 -35.058 -10.107 1.00 64.44 138 SER A O 1
ATOM 1070 N N . ARG A 1 139 ? 33.538 -33.702 -8.338 1.00 62.88 139 ARG A N 1
ATOM 1071 C CA . ARG A 1 139 ? 34.216 -34.710 -7.522 1.00 62.88 139 ARG A CA 1
ATOM 1072 C C . ARG A 1 139 ? 33.237 -35.820 -7.134 1.00 62.88 139 ARG A C 1
ATOM 1074 O O . ARG A 1 139 ? 32.288 -35.604 -6.382 1.00 62.88 139 ARG A O 1
ATOM 1081 N N . LYS A 1 140 ? 33.539 -37.034 -7.599 1.00 58.41 140 LYS A N 1
ATOM 1082 C CA . LYS A 1 140 ? 32.819 -38.295 -7.342 1.00 58.41 140 LYS A CA 1
ATOM 1083 C C . LYS A 1 140 ? 32.890 -38.771 -5.874 1.00 58.41 140 LYS A C 1
ATOM 1085 O O . LYS A 1 140 ? 32.332 -39.809 -5.536 1.00 58.41 140 LYS A O 1
ATOM 1090 N N . GLU A 1 141 ? 33.523 -37.998 -4.991 1.00 59.38 141 GLU A N 1
ATOM 1091 C CA . GLU A 1 141 ? 33.881 -38.398 -3.622 1.00 59.38 141 GLU A CA 1
ATOM 1092 C C . GLU A 1 141 ? 32.704 -38.425 -2.628 1.00 59.38 141 GLU A C 1
ATOM 1094 O O . GLU A 1 141 ? 32.827 -38.954 -1.530 1.00 59.38 141 GLU A O 1
ATOM 1099 N N . ARG A 1 142 ? 31.522 -37.894 -2.972 1.00 57.06 142 ARG A N 1
ATOM 1100 C CA . ARG A 1 142 ? 30.406 -37.794 -2.006 1.00 57.06 142 ARG A CA 1
ATOM 1101 C C . ARG A 1 142 ? 29.693 -39.108 -1.661 1.00 57.06 142 ARG A C 1
ATOM 1103 O O . ARG A 1 142 ? 28.773 -39.075 -0.853 1.00 57.06 142 ARG A O 1
ATOM 1110 N N . ARG A 1 143 ? 30.065 -40.250 -2.251 1.00 61.50 143 ARG A N 1
ATOM 1111 C CA . ARG A 1 143 ? 29.404 -41.546 -1.974 1.00 61.50 143 ARG A CA 1
ATOM 1112 C C . ARG A 1 143 ? 30.320 -42.636 -1.413 1.00 61.50 143 ARG A C 1
ATOM 1114 O O . ARG A 1 143 ? 29.880 -43.773 -1.295 1.00 61.50 143 ARG A O 1
ATOM 1121 N N . ARG A 1 144 ? 31.565 -42.324 -1.046 1.00 54.41 144 ARG A N 1
ATOM 1122 C CA . ARG A 1 144 ? 32.454 -43.268 -0.345 1.00 54.41 144 ARG A CA 1
ATOM 1123 C C . ARG A 1 144 ? 33.018 -42.636 0.923 1.00 54.41 144 ARG A C 1
ATOM 1125 O O . ARG A 1 144 ? 34.204 -42.383 1.039 1.00 54.41 144 ARG A O 1
ATOM 1132 N N . GLY A 1 145 ? 32.131 -42.370 1.873 1.00 54.91 145 GLY A N 1
ATOM 1133 C CA . GLY A 1 145 ? 32.502 -42.084 3.253 1.00 54.91 145 GLY A CA 1
ATOM 1134 C C . GLY A 1 145 ? 31.580 -42.875 4.163 1.00 54.91 145 GLY A C 1
ATOM 1135 O O . GLY A 1 145 ? 30.520 -42.383 4.538 1.00 54.91 145 GLY A O 1
ATOM 1136 N N . SER A 1 146 ? 31.944 -44.121 4.465 1.00 58.62 146 SER A N 1
ATOM 1137 C CA . SER A 1 146 ? 31.278 -44.988 5.444 1.00 58.62 146 SER A CA 1
ATOM 1138 C C . SER A 1 146 ? 31.580 -44.528 6.879 1.00 58.62 146 SER A C 1
ATOM 1140 O O . SER A 1 146 ? 32.091 -45.290 7.695 1.00 58.62 146 SER A O 1
ATOM 1142 N N . ASN A 1 147 ? 31.317 -43.253 7.170 1.00 61.25 147 ASN A N 1
ATOM 1143 C CA . ASN A 1 147 ? 31.658 -42.607 8.440 1.00 61.25 147 ASN A CA 1
ATOM 1144 C C . ASN A 1 147 ? 30.401 -42.234 9.240 1.00 61.25 147 ASN A C 1
ATOM 1146 O O . ASN A 1 147 ? 30.510 -41.582 10.276 1.00 61.25 147 ASN A O 1
ATOM 1150 N N . TRP A 1 148 ? 29.213 -42.607 8.756 1.00 59.09 148 TRP A N 1
ATOM 1151 C CA . TRP A 1 148 ? 27.961 -42.411 9.477 1.00 59.09 148 TRP A CA 1
ATOM 1152 C C . TRP A 1 148 ? 27.893 -43.427 10.620 1.00 59.09 148 TRP A C 1
ATOM 1154 O O . TRP A 1 148 ? 27.511 -44.577 10.420 1.00 59.09 148 TRP A O 1
ATOM 1164 N N . LYS A 1 149 ? 28.349 -43.029 11.810 1.00 62.66 149 LYS A N 1
ATOM 1165 C CA . LYS A 1 149 ? 28.040 -43.758 13.039 1.00 62.66 149 LYS A CA 1
ATOM 1166 C C . LYS A 1 149 ? 26.658 -43.294 13.481 1.00 62.66 149 LYS A C 1
ATOM 1168 O O . LYS A 1 149 ? 26.520 -42.165 13.940 1.00 62.66 149 LYS A O 1
ATOM 1173 N N . ASP A 1 150 ? 25.653 -44.145 13.295 1.00 63.66 150 ASP A N 1
ATOM 1174 C CA . ASP A 1 150 ? 24.350 -43.943 13.924 1.00 63.66 150 ASP A CA 1
ATOM 1175 C C . ASP A 1 150 ? 24.548 -43.934 15.441 1.00 63.66 150 ASP A C 1
ATOM 1177 O O . ASP A 1 150 ? 25.068 -44.885 16.027 1.00 63.66 150 ASP A O 1
ATOM 1181 N N . HIS A 1 151 ? 24.164 -42.834 16.077 1.00 55.41 151 HIS A N 1
ATOM 1182 C CA . HIS A 1 151 ? 24.049 -42.764 17.523 1.00 55.41 151 HIS A CA 1
ATOM 1183 C C . HIS A 1 151 ? 22.642 -43.241 17.889 1.00 55.41 151 HIS A C 1
ATOM 1185 O O . HIS A 1 151 ? 21.700 -42.454 17.899 1.00 55.41 151 HIS A O 1
ATOM 1191 N N . THR A 1 152 ? 22.484 -44.541 18.137 1.00 54.94 152 THR A N 1
ATOM 1192 C CA . THR A 1 152 ? 21.289 -45.082 18.797 1.00 54.94 152 THR A CA 1
ATOM 1193 C C . THR A 1 152 ? 21.330 -44.702 20.277 1.00 54.94 152 THR A C 1
ATOM 1195 O O . THR A 1 152 ? 22.312 -45.015 20.953 1.00 54.94 152 THR A O 1
ATOM 1198 N N . TYR A 1 153 ? 20.297 -43.982 20.724 1.00 50.41 153 TYR A N 1
ATOM 1199 C CA . TYR A 1 153 ? 20.028 -43.617 22.120 1.00 50.41 153 TYR A CA 1
ATOM 1200 C C . TYR A 1 153 ? 19.441 -44.803 22.887 1.00 50.41 153 TYR A C 1
ATOM 1202 O O . TYR A 1 153 ? 18.590 -45.503 22.288 1.00 50.41 153 TYR A O 1
#

Secondary structure (DSSP, 8-state):
-HHHHHHHHHHHHHHHHHHHHHTT-PPP---PPPP---------------TT-HHHHHT-TTEEEEEEEE--SHHHHHTTT-EE-TTTPPPSSPTT---SS---EEEEEEP-TTS-S-SS--THHHHHT-TTS--TT--GGGG----------

Radius of gyration: 31.44 Å; chains: 1; bounding box: 74×86×59 Å

Foldseek 3Di:
DVVVVVVVVVVVVVVVVVCVVPVPPDDPPDDDPDDDDDDDDDDDDDDLPQLACLVVLVVDPQFQWKAWPDFPFPVNVVRHPPTDGSVGDDRPPDDPGPDPDGPIYIDGHGDPPPPPPDPDDPPVVVVQPDVVDDDPVPDPPPPPDPPDDDDDD

Sequence (153 aa):
MNALIVLLVILVLVAGVFWVLRGKQTPPHRHKPARRTTGATDTAAAAPAKLGGLDKLENNSMFWGVEIGQAGCEAAQALLGRQYTFDEAPQLPLEGCSSAMCTCQFKGLKDHRGQHRRKQGEQRQEVRFDNKNPDRRSRKERRRGSNWKDHTY